Protein AF-A0A150ULM2-F1 (afdb_monomer_lite)

pLDDT: mean 77.21, std 21.51, range [38.12, 97.56]

Secondary structure (DSSP, 8-state):
-HHHHHHHHHHHHHHHHHHHHHTTS---HHHHHHHHHHHHHHHHHHHHHHHHHS-GGG--S-------------

Sequence (74 aa):
MLDQDFARIRAHRNNLSRYRRLLKTHLSDVERQFIERRLAEEQTALEALTGDAIPAAFSLPNMPSMSIAAGAER

Foldseek 3Di:
DVVVLVVLLVVLVVLLVVLVVVCVDDDDPVRVVVSVVVNVVSVVVNCVSCVPPPDPVPDDPDDPPPDDDDDDDD

Radius of gyration: 15.46 Å; chains: 1; bounding box: 49×25×37 Å

Structure (mmCIF, N/CA/C/O backbone):
data_AF-A0A150ULM2-F1
#
_entry.id   AF-A0A150ULM2-F1
#
loop_
_atom_site.group_PDB
_atom_site.id
_atom_site.type_symbol
_atom_site.label_atom_id
_atom_site.label_alt_id
_atom_site.label_comp_id
_atom_site.label_asym_id
_atom_site.label_entity_id
_atom_site.label_seq_id
_atom_site.pdbx_PDB_ins_code
_atom_site.Cartn_x
_atom_site.Cartn_y
_atom_site.Cartn_z
_atom_site.occupancy
_atom_site.B_iso_or_equiv
_atom_site.auth_seq_id
_atom_site.auth_comp_id
_atom_site.auth_asym_id
_atom_site.auth_atom_id
_atom_site.pdbx_PDB_model_num
ATOM 1 N N . MET A 1 1 ? 5.158 -4.359 -23.080 1.00 62.81 1 MET A N 1
ATOM 2 C CA . MET A 1 1 ? 5.917 -4.473 -21.814 1.00 62.81 1 MET A CA 1
ATOM 3 C C . MET A 1 1 ? 5.880 -3.160 -21.054 1.00 62.81 1 MET A C 1
ATOM 5 O O . MET A 1 1 ? 5.210 -3.129 -20.037 1.00 62.81 1 MET A O 1
ATOM 9 N N . LEU A 1 2 ? 6.420 -2.064 -21.600 1.00 70.81 2 LEU A N 1
ATOM 10 C CA . LEU A 1 2 ? 6.393 -0.744 -20.947 1.00 70.81 2 LEU A CA 1
ATOM 11 C C . LEU A 1 2 ? 4.994 -0.276 -20.503 1.00 70.81 2 LEU A C 1
ATOM 13 O O . LEU A 1 2 ? 4.825 0.112 -19.353 1.00 70.81 2 LEU A O 1
ATOM 17 N N . ASP A 1 3 ? 3.965 -0.395 -21.348 1.00 80.06 3 ASP A N 1
ATOM 18 C CA . ASP A 1 3 ? 2.593 -0.009 -20.964 1.00 80.06 3 ASP A CA 1
ATOM 19 C C . ASP A 1 3 ? 2.035 -0.814 -19.783 1.00 80.06 3 ASP A C 1
ATOM 21 O O . ASP A 1 3 ? 1.262 -0.294 -18.976 1.00 80.06 3 ASP A O 1
ATOM 25 N N . GLN A 1 4 ? 2.439 -2.081 -19.658 1.00 83.31 4 GLN A N 1
ATOM 26 C CA . GLN A 1 4 ? 2.018 -2.942 -18.557 1.00 83.31 4 GLN A CA 1
ATOM 27 C C . GLN A 1 4 ? 2.690 -2.514 -17.250 1.00 83.31 4 GLN A C 1
ATOM 29 O O . GLN A 1 4 ? 2.030 -2.478 -16.212 1.00 83.31 4 GLN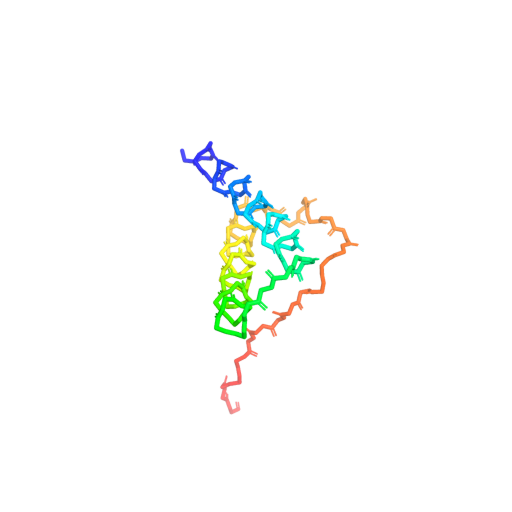 A O 1
ATOM 34 N N . ASP A 1 5 ? 3.963 -2.132 -17.304 1.00 81.75 5 ASP A N 1
ATOM 35 C CA . ASP A 1 5 ? 4.696 -1.645 -16.138 1.00 81.75 5 ASP A CA 1
ATOM 36 C C . ASP A 1 5 ? 4.186 -0.266 -15.705 1.00 81.75 5 ASP A C 1
ATOM 38 O O . ASP A 1 5 ? 3.924 -0.049 -14.522 1.00 81.75 5 ASP A O 1
ATOM 42 N N . PHE A 1 6 ? 3.876 0.628 -16.650 1.00 84.56 6 PHE A N 1
ATOM 43 C CA . PHE A 1 6 ? 3.202 1.892 -16.340 1.00 84.56 6 PHE A CA 1
ATOM 44 C C . PHE A 1 6 ? 1.808 1.680 -15.739 1.00 84.56 6 PHE A C 1
ATOM 46 O O . PHE A 1 6 ? 1.443 2.359 -14.774 1.00 84.56 6 PHE A O 1
ATOM 53 N N . ALA A 1 7 ? 1.026 0.731 -16.261 1.00 89.06 7 ALA A N 1
ATOM 54 C CA . ALA A 1 7 ? -0.275 0.386 -15.696 1.00 89.06 7 ALA A CA 1
ATOM 55 C C . ALA A 1 7 ? -0.150 -0.136 -14.254 1.00 89.06 7 ALA A C 1
ATOM 57 O O . ALA A 1 7 ? -0.916 0.293 -13.388 1.00 89.06 7 ALA A O 1
ATOM 58 N N . ARG A 1 8 ? 0.848 -0.987 -13.974 1.00 87.38 8 ARG A N 1
ATOM 59 C CA . ARG A 1 8 ? 1.152 -1.487 -12.622 1.00 87.38 8 ARG A CA 1
ATOM 60 C C . ARG A 1 8 ? 1.579 -0.364 -11.683 1.00 87.38 8 ARG A C 1
ATOM 62 O O . ARG A 1 8 ? 0.991 -0.221 -10.616 1.00 87.38 8 ARG A O 1
ATOM 69 N N . ILE A 1 9 ? 2.508 0.499 -12.101 1.00 89.12 9 ILE A N 1
ATOM 70 C CA . ILE A 1 9 ? 2.943 1.666 -11.317 1.00 89.12 9 ILE A CA 1
ATOM 71 C C . ILE A 1 9 ? 1.742 2.555 -10.963 1.00 89.12 9 ILE A C 1
ATOM 73 O O . ILE A 1 9 ? 1.595 2.984 -9.816 1.00 89.12 9 ILE A O 1
ATOM 77 N N . ARG A 1 10 ? 0.837 2.818 -11.917 1.00 90.12 10 ARG A N 1
ATOM 78 C CA . ARG A 1 10 ? -0.380 3.598 -11.636 1.00 90.12 10 ARG A CA 1
ATOM 79 C C . ARG A 1 10 ? -1.318 2.889 -10.663 1.00 90.12 10 ARG A C 1
ATOM 81 O O . ARG A 1 10 ? -1.871 3.557 -9.788 1.00 90.12 10 ARG A O 1
ATOM 88 N N . ALA A 1 11 ? -1.486 1.575 -10.792 1.00 93.19 11 ALA A N 1
ATOM 89 C CA . ALA A 1 11 ? -2.313 0.788 -9.884 1.00 93.19 11 ALA A CA 1
ATOM 90 C C . ALA A 1 11 ? -1.775 0.837 -8.445 1.00 93.19 11 ALA A C 1
ATOM 92 O O . ALA A 1 11 ? -2.519 1.223 -7.544 1.00 93.19 11 ALA A O 1
ATOM 93 N N . HIS A 1 12 ? -0.480 0.573 -8.242 1.00 92.62 12 HIS A N 1
ATOM 94 C CA . HIS A 1 12 ? 0.161 0.624 -6.923 1.00 92.62 12 HIS A CA 1
ATOM 95 C C . HIS A 1 12 ? 0.041 2.009 -6.273 1.00 92.62 12 HIS A C 1
ATOM 97 O O . HIS A 1 12 ? -0.332 2.127 -5.106 1.00 92.62 12 HIS A O 1
ATOM 103 N N . ARG A 1 13 ? 0.245 3.093 -7.040 1.00 90.75 13 ARG A N 1
ATOM 104 C CA . ARG A 1 13 ? 0.050 4.466 -6.533 1.00 90.75 13 ARG A CA 1
ATOM 105 C C . ARG A 1 13 ? -1.392 4.729 -6.095 1.00 90.75 13 ARG A C 1
ATOM 107 O O . ARG A 1 13 ? -1.603 5.351 -5.055 1.00 90.75 13 ARG A O 1
ATOM 114 N N . ASN A 1 14 ? -2.376 4.264 -6.865 1.00 95.38 14 ASN A N 1
ATOM 115 C CA . ASN A 1 14 ? -3.789 4.423 -6.518 1.00 95.38 14 ASN A CA 1
ATOM 116 C C . ASN A 1 14 ? -4.144 3.628 -5.250 1.00 95.38 14 ASN A C 1
ATOM 118 O O . ASN A 1 14 ? -4.760 4.168 -4.328 1.00 95.38 14 ASN A O 1
ATOM 122 N N . ASN A 1 15 ? -3.681 2.379 -5.162 1.00 94.25 15 ASN A N 1
ATOM 123 C CA . ASN A 1 15 ? -3.859 1.533 -3.984 1.00 94.25 15 ASN A CA 1
ATOM 124 C C . ASN A 1 15 ? -3.267 2.192 -2.731 1.00 94.25 15 ASN A C 1
ATOM 126 O O . ASN A 1 15 ? -3.950 2.290 -1.712 1.00 94.25 15 ASN A O 1
ATOM 130 N N . LEU A 1 16 ? -2.054 2.745 -2.825 1.00 93.31 16 LEU A N 1
ATOM 131 C CA . LEU A 1 16 ? -1.396 3.453 -1.725 1.00 93.31 16 LEU A CA 1
ATOM 132 C C . LEU A 1 16 ? -2.220 4.657 -1.240 1.00 93.31 16 LEU A C 1
ATOM 134 O O . LEU A 1 16 ? -2.451 4.825 -0.040 1.00 93.31 16 LEU A O 1
ATOM 138 N N . SER A 1 17 ? -2.713 5.489 -2.164 1.00 94.75 17 SER A N 1
ATOM 139 C CA . SER A 1 17 ? -3.590 6.620 -1.833 1.00 94.75 17 SER A CA 1
ATOM 140 C C . SER A 1 17 ? -4.895 6.164 -1.178 1.00 94.75 17 SER A C 1
ATOM 142 O O . SER A 1 17 ? -5.348 6.779 -0.208 1.00 94.75 17 SER A O 1
ATOM 144 N N . ARG A 1 18 ? -5.488 5.072 -1.671 1.00 96.38 18 ARG A N 1
ATOM 145 C CA . ARG A 1 18 ? -6.720 4.496 -1.127 1.00 96.38 18 ARG A CA 1
ATOM 146 C C . ARG A 1 18 ? -6.517 3.972 0.292 1.00 96.38 18 ARG A C 1
ATOM 148 O O . ARG A 1 18 ? -7.297 4.327 1.173 1.00 96.38 18 ARG A O 1
ATOM 155 N N . TYR A 1 19 ? -5.467 3.194 0.536 1.00 95.94 19 TYR A N 1
ATOM 156 C CA . TYR A 1 19 ? -5.161 2.653 1.860 1.00 95.94 19 TYR A CA 1
ATOM 157 C C . TYR A 1 19 ? -4.818 3.755 2.867 1.00 95.94 19 TYR A C 1
ATOM 159 O O . TYR A 1 19 ? -5.347 3.749 3.977 1.00 95.94 19 TYR A O 1
ATOM 167 N N . ARG A 1 20 ? -4.063 4.789 2.464 1.00 94.50 20 ARG A N 1
ATOM 168 C CA . ARG A 1 20 ? -3.832 5.980 3.306 1.00 94.50 20 ARG A CA 1
ATOM 169 C C . ARG A 1 20 ? -5.122 6.707 3.677 1.00 94.50 20 ARG A C 1
ATOM 171 O O . ARG A 1 20 ? -5.215 7.256 4.771 1.00 94.50 20 ARG A O 1
ATOM 178 N N . ARG A 1 21 ? -6.113 6.745 2.780 1.00 96.31 21 ARG A N 1
ATOM 179 C CA . ARG A 1 21 ? -7.432 7.320 3.084 1.00 96.31 21 ARG A CA 1
ATOM 180 C C . ARG A 1 21 ? -8.230 6.421 4.025 1.00 96.31 21 ARG A C 1
ATOM 182 O O . ARG A 1 21 ? -8.876 6.941 4.927 1.00 96.31 21 ARG A O 1
ATOM 189 N N . LEU A 1 22 ? -8.154 5.104 3.843 1.00 96.06 22 LEU A N 1
ATOM 190 C CA . LEU A 1 22 ? -8.853 4.127 4.675 1.00 96.06 22 LEU A CA 1
ATOM 191 C C . LEU A 1 22 ? -8.361 4.166 6.130 1.00 96.06 22 LEU A C 1
ATOM 193 O O . LEU A 1 22 ? -9.180 4.170 7.041 1.00 96.06 22 LEU A O 1
ATOM 197 N N . LEU A 1 23 ? -7.055 4.343 6.356 1.00 94.94 23 LEU A N 1
ATOM 198 C CA . LEU A 1 23 ? -6.476 4.490 7.702 1.00 94.94 23 LEU A CA 1
ATOM 199 C C . LEU A 1 23 ? -6.998 5.697 8.501 1.00 94.94 23 LEU A C 1
ATOM 201 O O . LEU A 1 23 ? -6.843 5.727 9.724 1.00 94.94 23 LEU A O 1
ATOM 205 N N . LYS A 1 24 ? -7.610 6.680 7.827 1.00 95.88 24 LYS A N 1
ATOM 206 C CA . LYS A 1 24 ? -8.245 7.853 8.453 1.00 95.88 24 LYS A CA 1
ATOM 207 C C . LYS A 1 24 ? -9.697 7.603 8.873 1.00 95.88 24 LYS A C 1
ATOM 209 O O . LYS A 1 24 ? -10.324 8.503 9.421 1.00 95.88 24 LYS A O 1
ATOM 214 N N . THR A 1 25 ? -10.249 6.435 8.562 1.00 96.12 25 THR A N 1
ATOM 215 C CA . THR A 1 25 ? -11.620 6.050 8.918 1.00 96.12 25 THR A CA 1
ATOM 216 C C . THR A 1 25 ? -11.636 5.198 10.188 1.00 96.12 25 THR A C 1
ATOM 218 O O . THR A 1 25 ? -10.581 4.817 10.701 1.00 96.12 25 THR A O 1
ATOM 221 N N . HIS A 1 26 ? -12.827 4.909 10.714 1.00 95.94 26 HIS A N 1
ATOM 222 C CA . HIS A 1 26 ? -12.973 3.971 11.822 1.00 95.94 26 HIS A CA 1
ATOM 223 C C . HIS A 1 26 ? -12.740 2.545 11.321 1.00 95.94 26 HIS A C 1
ATOM 225 O O . HIS A 1 26 ? -13.474 2.059 10.466 1.00 95.94 26 HIS A O 1
ATOM 231 N N . LEU A 1 27 ? -11.707 1.907 11.861 1.00 96.75 27 LEU A N 1
ATOM 232 C CA . LEU A 1 27 ? -11.283 0.551 11.540 1.00 96.75 27 LEU A CA 1
ATOM 233 C C . LEU A 1 27 ? -11.094 -0.207 12.847 1.00 96.75 27 LEU A C 1
ATOM 235 O O . LEU A 1 27 ? -10.619 0.372 13.827 1.00 96.75 27 LEU A O 1
ATOM 239 N N . SER A 1 28 ? -11.419 -1.492 12.844 1.00 97.56 28 SER A N 1
ATOM 240 C CA . SER A 1 28 ? -10.965 -2.412 13.882 1.00 97.56 28 SER A CA 1
ATOM 241 C C . SER A 1 28 ? -9.446 -2.603 13.819 1.00 97.56 28 SER A C 1
ATOM 243 O O . SER A 1 28 ? -8.803 -2.341 12.797 1.00 97.56 28 SER A O 1
ATOM 245 N N . ASP A 1 29 ? -8.861 -3.115 14.900 1.00 96.56 29 ASP A N 1
ATOM 246 C CA . ASP A 1 29 ? -7.418 -3.370 14.970 1.00 96.56 29 ASP A CA 1
ATOM 247 C C . ASP A 1 29 ? -6.955 -4.373 13.903 1.00 96.56 29 ASP A C 1
ATOM 249 O O . ASP A 1 29 ? -5.896 -4.203 13.297 1.00 96.56 29 ASP A O 1
ATOM 253 N N . VAL A 1 30 ? -7.783 -5.382 13.612 1.00 97.56 30 VAL A N 1
ATOM 254 C CA . VAL A 1 30 ? -7.505 -6.390 12.578 1.00 97.56 30 VAL A CA 1
ATOM 255 C C . VAL A 1 30 ? -7.506 -5.761 11.185 1.00 97.56 30 VAL A C 1
ATOM 257 O O . VAL A 1 30 ? -6.603 -6.017 10.387 1.00 97.56 30 VAL A O 1
ATOM 260 N N . GLU A 1 31 ? -8.486 -4.904 10.886 1.00 97.25 31 GLU A N 1
ATOM 261 C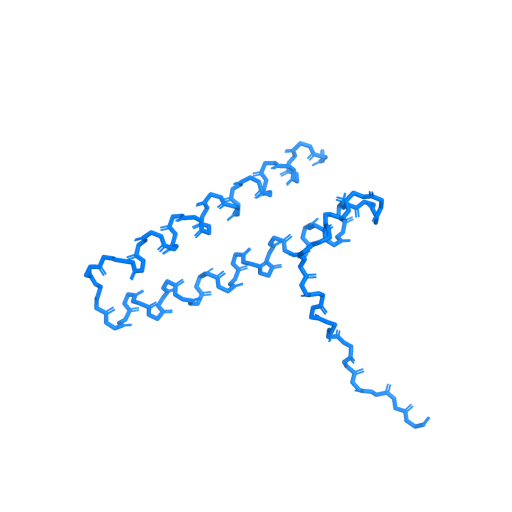 CA . GLU A 1 31 ? -8.542 -4.192 9.606 1.00 97.25 31 GLU A CA 1
ATOM 262 C C . GLU A 1 31 ? -7.359 -3.236 9.456 1.00 97.25 31 GLU A C 1
ATOM 264 O O . GLU A 1 31 ? -6.733 -3.196 8.397 1.00 97.25 31 GLU A O 1
ATOM 269 N N . ARG A 1 32 ? -7.007 -2.506 10.520 1.00 96.50 32 ARG A N 1
ATOM 270 C CA . ARG A 1 32 ? -5.852 -1.604 10.526 1.00 96.50 32 ARG A CA 1
ATOM 271 C C . ARG A 1 32 ? -4.554 -2.354 10.236 1.00 96.50 32 ARG A C 1
ATOM 273 O O . ARG A 1 32 ? -3.847 -1.963 9.312 1.00 96.50 32 ARG A O 1
ATOM 280 N N . GLN A 1 33 ? -4.279 -3.449 10.947 1.00 97.19 33 GLN A N 1
ATOM 281 C CA . GLN A 1 33 ? -3.083 -4.267 10.709 1.00 97.19 33 GLN A CA 1
ATOM 282 C C . GLN A 1 33 ? -3.048 -4.831 9.288 1.00 97.19 33 GLN A C 1
ATO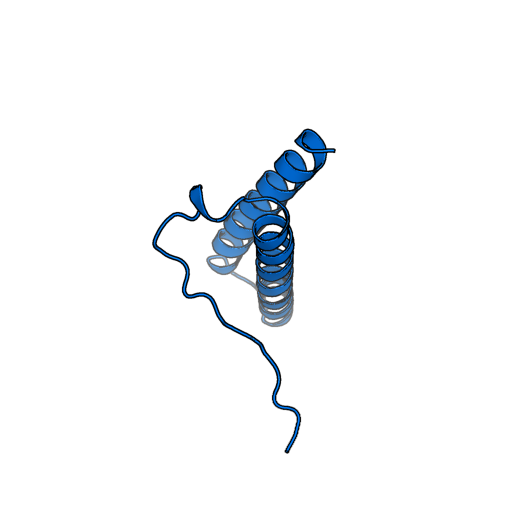M 284 O O . GLN A 1 33 ? -2.000 -4.834 8.639 1.00 97.19 33 GLN A O 1
ATOM 289 N N . PHE A 1 34 ? -4.196 -5.280 8.775 1.00 96.44 34 PHE A N 1
ATOM 290 C CA . PHE A 1 34 ? -4.290 -5.740 7.396 1.00 96.44 34 PHE A CA 1
ATOM 291 C C . PHE A 1 34 ? -3.919 -4.625 6.410 1.00 96.44 34 PHE A C 1
ATOM 293 O O . PHE A 1 34 ? -3.122 -4.855 5.499 1.00 96.44 34 PHE A O 1
ATOM 300 N N . ILE A 1 35 ? -4.464 -3.421 6.595 1.00 95.81 35 ILE A N 1
ATOM 301 C CA . ILE A 1 35 ? -4.218 -2.278 5.710 1.00 95.81 35 ILE A CA 1
ATOM 302 C C . ILE A 1 35 ? -2.764 -1.816 5.794 1.00 95.81 35 ILE A C 1
ATOM 304 O O . ILE A 1 35 ? -2.174 -1.528 4.759 1.00 95.81 35 ILE A O 1
ATOM 308 N N . GLU A 1 36 ? -2.170 -1.764 6.984 1.00 95.75 36 GLU A N 1
ATOM 309 C CA . GLU A 1 36 ? -0.767 -1.376 7.172 1.00 95.75 36 GLU A CA 1
ATOM 310 C C . GLU A 1 36 ? 0.188 -2.369 6.507 1.00 95.75 36 GLU A C 1
ATOM 312 O O . GLU A 1 36 ? 1.089 -1.955 5.775 1.00 95.75 36 GLU A O 1
ATOM 317 N N . ARG A 1 37 ? -0.062 -3.678 6.656 1.00 96.69 37 ARG A N 1
ATOM 318 C CA . ARG A 1 37 ? 0.699 -4.708 5.936 1.00 96.69 37 ARG A CA 1
ATOM 319 C C . ARG A 1 37 ? 0.567 -4.540 4.422 1.00 96.69 37 ARG A C 1
ATOM 321 O O . ARG A 1 37 ? 1.572 -4.547 3.718 1.00 96.69 37 ARG A O 1
ATOM 328 N N . ARG A 1 38 ? -0.656 -4.333 3.919 1.00 94.88 38 ARG A N 1
ATOM 329 C CA . ARG A 1 38 ? -0.888 -4.092 2.486 1.00 94.88 38 ARG A CA 1
ATOM 330 C C . ARG A 1 38 ? -0.213 -2.816 1.999 1.00 94.88 38 ARG A C 1
ATOM 332 O O . ARG A 1 38 ? 0.315 -2.802 0.898 1.00 94.88 38 ARG A O 1
ATOM 339 N N . LEU A 1 39 ? -0.182 -1.764 2.810 1.00 95.25 39 LEU A N 1
ATOM 340 C CA . LEU A 1 39 ? 0.496 -0.519 2.467 1.00 95.25 39 LEU A CA 1
ATOM 341 C C . LEU A 1 39 ? 2.001 -0.739 2.246 1.00 95.25 39 LEU A C 1
ATOM 343 O O . LEU A 1 39 ? 2.545 -0.215 1.277 1.00 95.25 39 LEU A O 1
ATOM 347 N N . ALA A 1 40 ? 2.650 -1.520 3.115 1.00 92.94 40 ALA A N 1
ATOM 348 C CA . ALA A 1 40 ? 4.059 -1.880 2.969 1.00 92.94 40 ALA A CA 1
ATOM 349 C C . ALA A 1 40 ? 4.308 -2.721 1.706 1.00 92.94 40 ALA A C 1
ATOM 351 O O . ALA A 1 40 ? 5.211 -2.404 0.938 1.00 92.94 40 ALA A O 1
ATOM 352 N N . GLU A 1 41 ? 3.469 -3.727 1.440 1.00 94.06 41 GLU A N 1
ATOM 353 C CA . GLU A 1 41 ? 3.570 -4.559 0.230 1.00 94.06 41 GLU A CA 1
ATOM 354 C C . GLU A 1 41 ? 3.467 -3.730 -1.063 1.00 94.06 41 GLU A C 1
ATOM 356 O O . GLU A 1 41 ? 4.276 -3.897 -1.974 1.00 94.06 41 GLU A O 1
ATOM 361 N N . GLU A 1 42 ? 2.502 -2.807 -1.146 1.00 93.75 42 GLU A N 1
ATOM 362 C CA . GLU A 1 42 ? 2.330 -1.935 -2.318 1.00 93.75 42 GLU A CA 1
ATOM 363 C C . GLU A 1 42 ? 3.518 -0.981 -2.509 1.00 93.75 42 GLU A C 1
ATOM 365 O O . GLU A 1 42 ? 3.909 -0.702 -3.642 1.00 93.75 42 GLU A O 1
ATOM 370 N N . GLN A 1 43 ? 4.096 -0.483 -1.412 1.00 90.19 43 GLN A N 1
ATOM 371 C CA . GLN A 1 43 ? 5.263 0.398 -1.439 1.00 90.19 43 GLN A CA 1
ATOM 372 C C . GLN A 1 43 ? 6.501 -0.352 -1.956 1.00 90.19 43 GLN A C 1
ATOM 374 O O . GLN A 1 43 ? 7.156 0.129 -2.878 1.00 90.19 43 GLN A O 1
ATOM 379 N N . THR A 1 44 ? 6.757 -1.565 -1.457 1.00 91.00 44 THR A N 1
ATOM 380 C CA . THR A 1 44 ? 7.853 -2.420 -1.941 1.00 91.00 44 THR A CA 1
ATOM 381 C C . THR A 1 44 ? 7.662 -2.832 -3.403 1.00 91.00 44 THR A C 1
ATOM 383 O O . THR A 1 44 ? 8.617 -2.812 -4.177 1.00 91.00 44 THR A O 1
ATOM 386 N 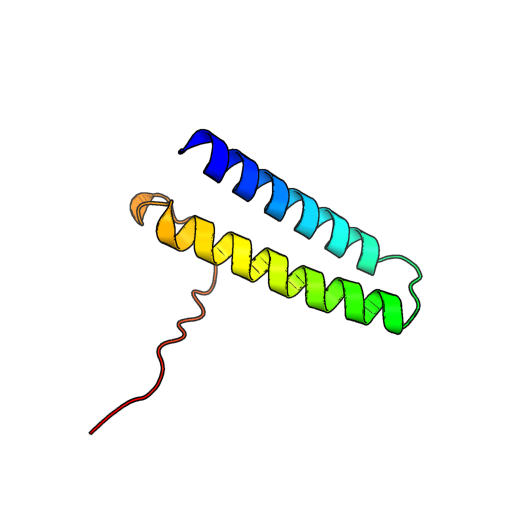N . ALA A 1 45 ? 6.435 -3.166 -3.822 1.00 89.44 45 ALA A N 1
ATOM 387 C CA . ALA A 1 45 ? 6.146 -3.512 -5.216 1.00 89.44 45 ALA A CA 1
ATOM 388 C C . ALA A 1 45 ? 6.368 -2.324 -6.166 1.00 89.44 45 ALA A C 1
ATOM 390 O O . ALA A 1 45 ? 6.917 -2.488 -7.256 1.00 89.44 45 ALA A O 1
ATOM 391 N N . LEU A 1 46 ? 5.973 -1.118 -5.744 1.00 88.56 46 LEU A N 1
ATOM 392 C CA . LEU A 1 46 ? 6.243 0.107 -6.489 1.00 88.56 46 LEU A CA 1
ATOM 393 C C . LEU A 1 46 ? 7.751 0.355 -6.609 1.00 88.56 46 LEU A C 1
ATOM 395 O O . LEU A 1 46 ? 8.223 0.634 -7.705 1.00 88.56 46 LEU A O 1
ATOM 399 N N . GLU A 1 47 ? 8.486 0.239 -5.502 1.00 86.00 47 GLU A N 1
ATOM 400 C CA . GLU A 1 47 ? 9.935 0.450 -5.457 1.00 86.00 47 GLU A CA 1
ATOM 401 C C . GLU A 1 47 ? 10.678 -0.511 -6.381 1.00 86.00 47 GLU A C 1
ATOM 403 O O . GLU A 1 47 ? 11.494 -0.050 -7.175 1.00 86.00 47 GLU A O 1
ATOM 408 N N . ALA A 1 48 ? 10.331 -1.802 -6.362 1.00 87.19 48 ALA A N 1
ATOM 409 C CA . ALA A 1 48 ? 10.892 -2.798 -7.272 1.00 87.19 48 ALA A CA 1
ATOM 410 C C . ALA A 1 48 ? 10.642 -2.428 -8.745 1.00 87.19 48 ALA A C 1
ATOM 412 O O . ALA A 1 48 ? 11.568 -2.412 -9.551 1.00 87.19 48 ALA A O 1
ATOM 413 N N . LEU A 1 49 ? 9.409 -2.033 -9.089 1.00 82.62 49 LEU A N 1
ATOM 414 C CA . LEU A 1 49 ? 9.072 -1.617 -10.453 1.00 82.62 49 LEU A CA 1
ATOM 415 C C . LEU A 1 49 ? 9.795 -0.332 -10.869 1.00 82.62 49 LEU A C 1
ATOM 417 O O . LEU A 1 49 ? 10.187 -0.207 -12.021 1.00 82.62 49 LEU A O 1
ATOM 421 N N . THR A 1 50 ? 9.976 0.636 -9.970 1.00 77.81 50 THR A N 1
ATOM 422 C CA . THR A 1 50 ? 10.678 1.887 -10.300 1.00 77.81 50 THR A CA 1
ATOM 423 C C . THR A 1 50 ? 12.195 1.744 -10.318 1.00 77.81 50 THR A C 1
ATOM 425 O O . THR A 1 50 ? 12.836 2.409 -11.127 1.00 77.81 50 THR A O 1
ATOM 428 N N . GLY A 1 51 ? 12.758 0.884 -9.466 1.00 71.56 51 GLY A N 1
ATOM 429 C CA . GLY A 1 51 ? 14.188 0.580 -9.434 1.00 71.56 51 GLY A CA 1
ATOM 430 C C . GLY A 1 51 ? 14.647 -0.153 -10.692 1.00 71.56 51 GLY A C 1
ATOM 431 O O . GLY A 1 51 ? 15.724 0.143 -11.201 1.00 71.56 51 GLY A O 1
ATOM 432 N N . ASP A 1 52 ? 13.793 -1.024 -11.236 1.00 60.94 52 ASP A N 1
ATOM 433 C CA . ASP A 1 52 ? 14.079 -1.757 -12.471 1.00 60.94 52 ASP A CA 1
ATOM 434 C C . ASP A 1 52 ? 13.692 -0.984 -13.747 1.00 60.94 52 ASP A C 1
ATOM 436 O O . ASP A 1 52 ? 14.351 -1.130 -14.777 1.00 60.94 52 ASP A O 1
ATOM 440 N N . ALA A 1 53 ? 12.629 -0.165 -13.722 1.00 55.38 53 ALA A N 1
ATOM 441 C CA . ALA A 1 53 ? 12.057 0.424 -14.943 1.00 55.38 53 ALA A CA 1
ATOM 442 C C . ALA A 1 53 ? 12.445 1.885 -15.220 1.00 55.38 53 ALA A C 1
ATOM 444 O O . ALA A 1 53 ? 12.187 2.371 -16.325 1.00 55.38 53 ALA A O 1
ATOM 445 N N . ILE A 1 54 ? 13.023 2.615 -14.259 1.00 53.72 54 ILE A N 1
ATOM 446 C CA . ILE A 1 54 ? 13.324 4.042 -14.430 1.00 53.72 54 ILE A CA 1
ATOM 447 C C . ILE A 1 54 ? 14.843 4.249 -14.510 1.00 53.72 54 ILE A C 1
ATOM 449 O O . ILE A 1 54 ? 15.530 4.123 -13.497 1.00 53.72 54 ILE A O 1
ATOM 453 N N . PRO A 1 55 ? 15.395 4.623 -15.685 1.00 48.72 55 PRO A N 1
ATOM 454 C CA . PRO A 1 55 ? 16.783 5.056 -15.781 1.00 48.72 55 PRO A CA 1
ATOM 455 C C . PRO A 1 55 ? 17.031 6.179 -14.773 1.00 48.72 55 PRO A C 1
ATOM 457 O O . PRO A 1 55 ? 16.249 7.130 -14.717 1.00 48.72 55 PRO A O 1
ATOM 460 N N . ALA A 1 56 ? 18.128 6.089 -14.017 1.00 53.19 56 ALA A N 1
ATOM 461 C CA . ALA A 1 56 ? 18.479 6.981 -12.902 1.00 53.19 56 ALA A CA 1
ATOM 462 C C . ALA A 1 56 ? 18.365 8.496 -13.199 1.00 53.19 56 ALA A C 1
ATOM 464 O O . ALA A 1 56 ? 18.261 9.301 -12.278 1.00 53.19 56 ALA A O 1
ATOM 465 N N . ALA A 1 57 ? 18.332 8.889 -14.476 1.00 49.59 57 ALA A N 1
ATOM 466 C CA . ALA A 1 57 ? 18.085 10.249 -14.945 1.00 49.59 57 ALA A CA 1
ATOM 467 C C . ALA A 1 57 ? 16.687 10.821 -14.607 1.00 49.59 57 ALA A C 1
ATOM 469 O O . ALA A 1 57 ? 16.526 12.039 -14.629 1.00 49.59 57 ALA A O 1
ATOM 470 N N . PHE A 1 58 ? 15.682 9.990 -14.298 1.00 51.72 58 PHE A N 1
ATOM 471 C CA . PHE A 1 58 ? 14.310 10.442 -13.991 1.00 51.72 58 PHE A CA 1
ATOM 472 C C . PHE A 1 58 ? 13.934 10.351 -12.505 1.00 51.72 58 PHE A C 1
ATOM 474 O O . PHE A 1 58 ? 12.787 10.629 -12.141 1.00 51.72 58 PHE A O 1
ATOM 481 N N . SER A 1 59 ? 14.872 9.979 -11.633 1.00 46.38 59 SER A N 1
ATOM 482 C CA . SER A 1 59 ? 14.632 9.952 -10.191 1.00 46.38 59 SER A CA 1
ATOM 483 C C . SER A 1 59 ? 14.438 11.378 -9.665 1.00 46.38 59 SER A C 1
ATOM 485 O O . SER A 1 59 ? 15.380 12.160 -9.560 1.00 46.38 59 SER A O 1
ATOM 487 N N . LEU A 1 60 ? 13.189 11.724 -9.338 1.00 47.88 60 LE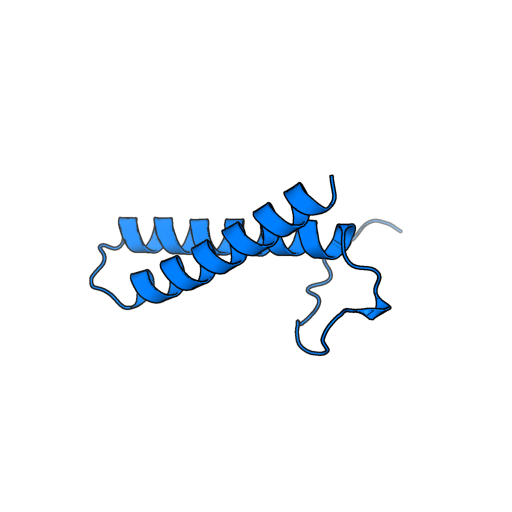U A N 1
ATOM 488 C CA . LEU A 1 60 ? 12.846 12.937 -8.592 1.00 47.88 60 LEU A CA 1
ATOM 489 C C . LEU A 1 60 ? 13.613 12.953 -7.254 1.00 47.88 60 LEU A C 1
ATOM 491 O O . LEU A 1 60 ? 13.656 11.922 -6.576 1.00 47.88 60 LEU A O 1
ATOM 495 N N . PRO A 1 61 ? 14.176 14.098 -6.822 1.00 42.78 61 PRO A N 1
ATOM 496 C CA . PRO A 1 61 ? 15.025 14.164 -5.640 1.00 42.78 61 PRO A CA 1
ATOM 497 C C . PRO A 1 61 ? 14.168 14.233 -4.372 1.00 42.78 61 PRO A C 1
ATOM 499 O O . PRO A 1 61 ? 14.132 15.272 -3.726 1.00 42.78 61 PRO A O 1
ATOM 502 N N . ASN A 1 62 ? 13.419 13.175 -4.035 1.00 46.50 62 ASN A N 1
ATOM 503 C CA . ASN A 1 62 ? 12.868 13.016 -2.681 1.00 46.50 62 ASN A CA 1
ATOM 504 C C . ASN A 1 62 ? 12.304 11.614 -2.362 1.00 46.50 62 ASN A C 1
ATOM 506 O O . ASN A 1 62 ? 11.165 11.491 -1.905 1.00 46.50 62 ASN A O 1
ATOM 510 N N . MET A 1 63 ? 13.074 10.546 -2.551 1.00 46.06 63 MET A N 1
ATOM 511 C CA . MET A 1 63 ? 12.864 9.355 -1.722 1.00 46.06 63 MET A CA 1
ATOM 512 C C . MET A 1 63 ? 14.172 8.998 -1.024 1.00 46.06 63 MET A C 1
ATOM 514 O O . MET A 1 63 ? 15.194 8.907 -1.705 1.00 46.06 63 MET A O 1
ATOM 518 N N . PRO A 1 64 ? 14.174 8.815 0.312 1.00 43.12 64 PRO A N 1
ATOM 519 C CA . PRO A 1 64 ? 15.308 8.208 0.978 1.00 43.12 64 PRO A CA 1
ATOM 520 C C . PRO A 1 64 ? 15.423 6.787 0.435 1.00 43.12 64 PRO A C 1
ATOM 522 O O . PRO A 1 64 ? 14.606 5.921 0.734 1.00 43.12 64 PRO A O 1
ATOM 525 N N . SER A 1 65 ? 16.425 6.583 -0.413 1.00 46.69 65 SER A N 1
ATOM 526 C CA . SER A 1 65 ? 16.887 5.275 -0.845 1.00 46.69 65 SER A CA 1
ATOM 527 C C . SER A 1 65 ? 17.248 4.480 0.404 1.00 46.69 65 SER A C 1
ATOM 529 O O . SER A 1 65 ? 18.323 4.670 0.981 1.00 46.69 65 SER A O 1
ATOM 531 N N . MET A 1 66 ? 16.339 3.628 0.869 1.00 42.31 66 MET A N 1
ATOM 532 C CA . MET A 1 66 ? 16.656 2.682 1.924 1.00 42.31 66 MET A CA 1
ATOM 533 C C . MET A 1 66 ? 17.473 1.570 1.271 1.00 42.31 66 MET A C 1
ATOM 535 O O . MET A 1 66 ? 16.949 0.606 0.725 1.00 42.31 66 MET A O 1
ATOM 539 N N . SER A 1 67 ? 18.784 1.800 1.240 1.00 42.38 67 SER A N 1
ATOM 540 C CA . SER A 1 67 ? 19.779 0.839 0.791 1.00 42.38 67 SER A CA 1
ATOM 541 C C . SER A 1 67 ? 19.712 -0.383 1.705 1.00 42.38 67 SER A C 1
ATOM 543 O O . SER A 1 67 ? 20.107 -0.310 2.869 1.00 42.38 67 SER A O 1
ATOM 545 N N . ILE A 1 68 ? 19.189 -1.497 1.194 1.00 52.31 68 ILE A N 1
ATOM 546 C CA . ILE A 1 68 ? 19.391 -2.812 1.797 1.00 52.31 68 ILE A CA 1
ATOM 547 C C . ILE A 1 68 ? 20.415 -3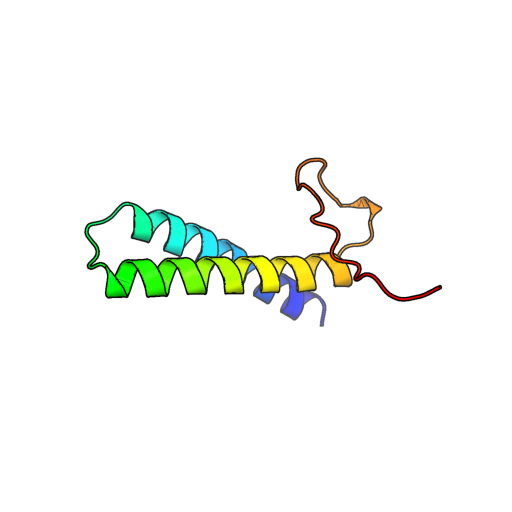.547 0.936 1.00 52.31 68 ILE A C 1
ATOM 549 O O . ILE A 1 68 ? 20.079 -4.207 -0.040 1.00 52.31 68 ILE A O 1
ATOM 553 N N . ALA A 1 69 ? 21.679 -3.427 1.327 1.00 39.69 69 ALA A N 1
ATOM 554 C CA . ALA A 1 69 ? 22.708 -4.426 1.070 1.00 39.69 69 ALA A CA 1
ATOM 555 C C . ALA A 1 69 ? 23.351 -4.694 2.440 1.00 39.69 69 ALA A C 1
ATOM 557 O O . ALA A 1 69 ? 24.104 -3.877 2.959 1.00 39.69 69 ALA A O 1
ATOM 558 N N . ALA A 1 70 ? 22.787 -5.624 3.211 1.00 38.12 70 ALA A N 1
ATOM 559 C CA . ALA A 1 70 ? 23.220 -7.021 3.218 1.00 38.12 70 ALA A CA 1
ATOM 560 C C . ALA A 1 70 ? 24.720 -7.115 3.537 1.00 38.12 70 ALA A C 1
ATOM 562 O O . ALA A 1 70 ? 25.569 -6.993 2.660 1.00 38.12 70 ALA A O 1
ATOM 563 N N . GLY A 1 71 ? 25.027 -7.295 4.823 1.00 42.44 71 GLY A N 1
ATOM 564 C CA . GLY A 1 71 ? 26.366 -7.657 5.261 1.00 42.44 71 GLY A CA 1
ATOM 565 C C . GLY A 1 71 ? 26.708 -9.080 4.831 1.00 42.44 71 GLY A C 1
ATOM 566 O O . GLY A 1 71 ? 25.887 -9.976 5.011 1.00 42.44 71 GLY A O 1
ATOM 567 N N . ALA A 1 72 ? 27.902 -9.246 4.264 1.00 40.66 72 ALA A N 1
ATOM 568 C CA . ALA A 1 72 ? 28.639 -10.490 4.026 1.00 40.66 72 ALA A CA 1
ATOM 569 C C . ALA A 1 72 ? 29.835 -10.112 3.115 1.00 40.66 72 ALA A C 1
ATOM 571 O O . ALA A 1 72 ? 29.610 -9.457 2.110 1.00 40.66 72 ALA A O 1
ATOM 572 N N . GLU A 1 73 ? 31.119 -10.408 3.315 1.00 42.19 73 GLU A N 1
ATOM 573 C CA . GLU A 1 73 ? 31.891 -11.187 4.279 1.00 42.19 73 GLU A CA 1
ATOM 574 C C . GLU A 1 73 ? 33.364 -10.734 4.119 1.00 42.19 73 GLU A C 1
ATOM 576 O O . GLU A 1 73 ? 33.788 -10.481 2.995 1.00 42.19 73 GLU A O 1
ATOM 581 N N . ARG A 1 74 ? 34.106 -10.713 5.236 1.00 46.22 74 ARG A N 1
ATOM 582 C CA . ARG A 1 74 ? 35.581 -10.786 5.392 1.00 46.22 74 ARG A CA 1
ATOM 583 C C . ARG A 1 74 ? 36.481 -9.666 4.862 1.00 46.22 74 ARG A C 1
ATOM 585 O O . ARG A 1 74 ? 36.696 -9.555 3.640 1.00 46.22 74 ARG A O 1
#